Protein AF-H3GY30-F1 (afdb_monomer_lite)

Foldseek 3Di:
DDDDDDDDDDDDDDDDDDDDDPDDDDDDDDDDDDDDDDDDDDDDDDDDDDDDDPPPPVVVPPVPPDCDVVNVVVVVVVVVVVVVVVVVVVVVVVVVVVVVVVVVVVVVVVVVVVVVVVVVD

pLDDT: mean 70.09, std 21.16, range [42.06, 98.69]

Structure (mmCIF, N/CA/C/O backbone):
data_AF-H3GY30-F1
#
_entry.id   AF-H3GY30-F1
#
loop_
_atom_site.group_PDB
_atom_site.id
_atom_site.type_symbol
_atom_site.label_atom_id
_atom_site.label_alt_id
_atom_site.label_comp_id
_atom_site.label_asym_id
_atom_site.label_entity_id
_atom_site.label_seq_id
_atom_site.pdbx_PDB_ins_code
_atom_site.Cartn_x
_atom_site.Cartn_y
_atom_site.Cartn_z
_atom_site.occupancy
_atom_site.B_iso_or_equiv
_atom_site.auth_seq_id
_atom_site.auth_comp_id
_atom_site.auth_asym_id
_atom_site.auth_atom_id
_atom_site.pdbx_PDB_model_num
ATOM 1 N N . MET A 1 1 ? 63.909 -21.811 -3.794 1.00 44.28 1 MET A N 1
ATOM 2 C CA . MET A 1 1 ? 62.703 -21.065 -3.375 1.00 44.28 1 MET A CA 1
ATOM 3 C C . MET A 1 1 ? 61.729 -21.156 -4.531 1.00 44.28 1 MET A C 1
ATOM 5 O O . MET A 1 1 ? 61.726 -20.283 -5.390 1.00 44.28 1 MET A O 1
ATOM 9 N N . ASP A 1 2 ? 61.006 -22.268 -4.617 1.00 55.06 2 ASP A N 1
ATOM 10 C CA . ASP A 1 2 ? 60.126 -22.549 -5.750 1.00 55.06 2 ASP A CA 1
ATOM 11 C C . ASP A 1 2 ? 58.755 -21.914 -5.506 1.00 55.06 2 ASP A C 1
ATOM 13 O O . ASP A 1 2 ? 58.116 -22.147 -4.480 1.00 55.06 2 ASP A O 1
ATOM 17 N N . PHE A 1 3 ? 58.326 -21.061 -6.438 1.00 53.72 3 PHE A N 1
ATOM 18 C CA . PHE A 1 3 ? 57.012 -20.426 -6.418 1.00 53.72 3 PHE A CA 1
ATOM 19 C C . PHE A 1 3 ? 55.953 -21.444 -6.844 1.00 53.72 3 PHE A C 1
ATOM 21 O O . PHE A 1 3 ? 55.840 -21.801 -8.016 1.00 53.72 3 PHE A O 1
ATOM 28 N N . GLN A 1 4 ? 55.165 -21.909 -5.879 1.00 55.72 4 GLN A N 1
ATOM 29 C CA . GLN A 1 4 ? 54.034 -22.790 -6.125 1.00 55.72 4 GLN A CA 1
ATOM 30 C C . GLN A 1 4 ? 52.827 -21.967 -6.598 1.00 55.72 4 GLN A C 1
ATOM 32 O O . GLN A 1 4 ? 52.287 -21.147 -5.857 1.00 55.72 4 GLN A O 1
ATOM 37 N N . ALA A 1 5 ? 52.423 -22.164 -7.854 1.00 69.19 5 ALA A N 1
ATOM 38 C CA . ALA A 1 5 ? 51.243 -21.525 -8.433 1.00 69.19 5 ALA A CA 1
ATOM 39 C C . ALA A 1 5 ? 49.942 -22.086 -7.813 1.00 69.19 5 ALA A C 1
ATOM 41 O O . ALA A 1 5 ? 49.858 -23.295 -7.573 1.00 69.19 5 ALA A O 1
ATOM 42 N N . PRO A 1 6 ? 48.910 -21.254 -7.566 1.00 64.00 6 PRO A N 1
ATOM 43 C CA . PRO A 1 6 ? 47.644 -21.723 -7.011 1.00 64.00 6 PRO A CA 1
ATOM 44 C C . PRO A 1 6 ? 46.818 -22.494 -8.054 1.00 64.00 6 PRO A C 1
ATOM 46 O O . PRO A 1 6 ? 46.693 -22.083 -9.208 1.00 64.00 6 PRO A O 1
ATOM 49 N N . ALA A 1 7 ? 46.235 -23.618 -7.630 1.00 72.75 7 ALA A N 1
ATOM 50 C CA . ALA A 1 7 ? 45.382 -24.469 -8.458 1.00 72.75 7 ALA A CA 1
ATOM 51 C C . ALA A 1 7 ? 44.050 -23.778 -8.839 1.00 72.75 7 ALA A C 1
ATOM 53 O O . ALA A 1 7 ? 43.518 -22.993 -8.048 1.00 72.75 7 ALA A O 1
ATOM 54 N N . PRO A 1 8 ? 43.466 -24.080 -10.016 1.00 65.56 8 PRO A N 1
ATOM 55 C CA . PRO A 1 8 ? 42.203 -23.484 -10.439 1.00 65.56 8 PRO A CA 1
ATOM 56 C C . PRO A 1 8 ? 41.010 -24.042 -9.646 1.00 65.56 8 PRO A C 1
ATOM 58 O O . PRO A 1 8 ? 40.810 -25.252 -9.543 1.00 65.56 8 PRO A O 1
ATOM 61 N N . VAL A 1 9 ? 40.178 -23.139 -9.121 1.00 69.75 9 VAL A N 1
ATOM 62 C CA . VAL A 1 9 ? 38.929 -23.465 -8.419 1.00 69.75 9 VAL A CA 1
ATOM 63 C C . VAL A 1 9 ? 37.855 -23.847 -9.442 1.00 69.75 9 VAL A C 1
ATOM 65 O O . VAL A 1 9 ? 37.429 -23.031 -10.259 1.00 69.75 9 VAL A O 1
ATOM 68 N N . GLN A 1 10 ? 37.404 -25.100 -9.400 1.00 66.12 10 GLN A N 1
ATOM 69 C CA . GLN A 1 10 ? 36.385 -25.640 -10.299 1.00 66.12 10 GLN A CA 1
ATOM 70 C C . GLN A 1 10 ? 34.982 -25.204 -9.840 1.00 66.12 10 GLN A C 1
ATOM 72 O O . GLN A 1 10 ? 34.463 -25.684 -8.833 1.00 66.12 10 GLN A O 1
ATOM 77 N N . THR A 1 11 ? 34.344 -24.286 -10.570 1.00 63.78 11 THR A N 1
ATOM 78 C CA . THR A 1 11 ? 32.980 -23.831 -10.258 1.00 63.78 11 THR A CA 1
ATOM 79 C C . THR A 1 11 ? 31.937 -24.754 -10.897 1.00 63.78 11 THR A C 1
ATOM 81 O O . THR A 1 11 ? 31.836 -24.903 -12.115 1.00 63.78 11 THR A O 1
ATOM 84 N N . ARG A 1 12 ? 31.139 -25.413 -10.052 1.00 61.19 12 ARG A N 1
ATOM 85 C CA . ARG A 1 12 ? 30.104 -26.381 -10.445 1.00 61.19 12 ARG A CA 1
ATOM 86 C C . ARG A 1 12 ? 28.807 -25.646 -10.806 1.00 61.19 12 ARG A C 1
ATOM 88 O O . ARG A 1 12 ? 27.905 -25.499 -9.983 1.00 61.19 12 ARG A O 1
ATOM 95 N N . SER A 1 13 ? 28.715 -25.146 -12.034 1.00 61.25 13 SER A N 1
ATOM 96 C CA . SER A 1 13 ? 27.545 -24.403 -12.521 1.00 61.25 13 SER A CA 1
ATOM 97 C C . SER A 1 13 ? 26.289 -25.290 -12.569 1.00 61.25 13 SER A C 1
ATOM 99 O O . SER A 1 13 ? 26.211 -26.282 -13.291 1.00 61.25 13 SER A O 1
ATOM 101 N N . HIS A 1 14 ? 25.283 -24.944 -11.760 1.00 64.81 14 HIS A N 1
ATOM 102 C CA . HIS A 1 14 ? 23.992 -25.632 -11.729 1.00 64.81 14 H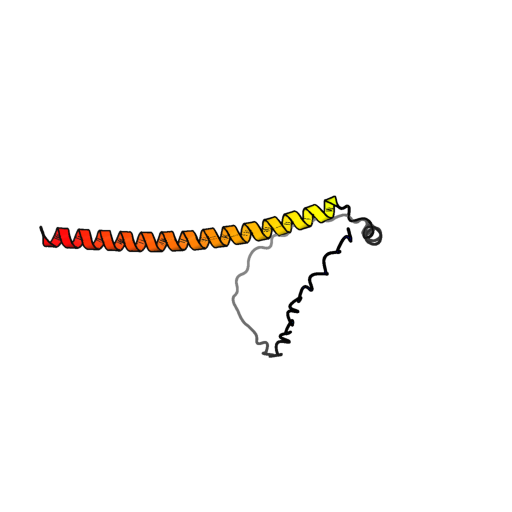IS A CA 1
ATOM 103 C C . HIS A 1 14 ? 23.130 -25.182 -12.916 1.00 64.81 14 HIS A C 1
ATOM 105 O O . HIS A 1 14 ? 22.617 -24.064 -12.959 1.00 64.81 14 HIS A O 1
ATOM 111 N N . LYS A 1 15 ? 22.974 -26.066 -13.904 1.00 65.25 15 LYS A N 1
ATOM 112 C CA . LYS A 1 15 ? 22.162 -25.839 -15.104 1.00 65.25 15 LYS A CA 1
ATOM 113 C C . LYS A 1 15 ? 20.676 -25.992 -14.745 1.00 65.25 15 LYS A C 1
ATOM 115 O O . LYS A 1 15 ? 20.203 -27.103 -14.519 1.00 65.25 15 LYS A O 1
ATOM 120 N N . ARG A 1 16 ? 19.921 -24.889 -14.682 1.00 65.31 16 ARG A N 1
ATOM 121 C CA . ARG A 1 16 ? 18.452 -24.933 -14.537 1.00 65.31 16 ARG A CA 1
ATOM 122 C C . ARG A 1 16 ? 17.838 -25.486 -15.828 1.00 65.31 16 ARG A C 1
ATOM 124 O O . ARG A 1 16 ? 17.889 -24.821 -16.860 1.00 65.31 16 ARG A O 1
ATOM 131 N N . ARG A 1 17 ? 17.250 -26.689 -15.780 1.00 67.06 17 ARG A N 1
ATOM 132 C CA . ARG A 1 17 ? 16.370 -27.199 -16.848 1.00 67.06 17 ARG A CA 1
ATOM 133 C C . ARG A 1 17 ? 15.151 -26.276 -16.936 1.00 67.06 17 ARG A C 1
ATOM 135 O O . ARG A 1 17 ? 14.404 -26.162 -15.970 1.00 67.06 17 ARG A O 1
ATOM 142 N N . ARG A 1 18 ? 14.958 -25.614 -18.079 1.00 69.75 18 ARG A N 1
ATOM 143 C CA . ARG A 1 18 ? 13.647 -25.079 -18.463 1.00 69.75 18 ARG A CA 1
ATOM 144 C C . ARG A 1 18 ? 12.770 -26.274 -18.828 1.00 69.75 18 ARG A C 1
ATOM 146 O O . ARG A 1 18 ? 13.122 -27.033 -19.723 1.00 69.75 18 ARG A O 1
ATOM 153 N N . SER A 1 19 ? 11.683 -26.468 -18.099 1.00 59.84 19 SER A N 1
ATOM 154 C CA . SER A 1 19 ? 10.561 -27.297 -18.529 1.00 59.84 19 SER A CA 1
ATOM 155 C C . SER A 1 19 ? 9.555 -26.386 -19.227 1.00 59.84 19 SER A C 1
ATOM 157 O O . SER A 1 19 ? 9.027 -25.476 -18.588 1.00 59.84 19 SER A O 1
ATOM 159 N N . ASP A 1 20 ? 9.327 -26.614 -20.518 1.00 54.28 20 ASP A N 1
ATOM 160 C CA . ASP A 1 20 ? 8.263 -25.976 -21.294 1.00 54.28 20 ASP A CA 1
ATOM 161 C C . ASP A 1 20 ? 6.900 -26.564 -20.899 1.00 54.28 20 ASP A C 1
ATOM 163 O O . ASP A 1 20 ? 6.713 -27.778 -21.018 1.00 54.28 20 ASP A O 1
ATOM 167 N N . PRO A 1 21 ? 5.910 -25.756 -20.488 1.00 56.62 21 PRO A N 1
ATOM 168 C CA . PRO A 1 21 ? 4.522 -26.174 -20.529 1.00 56.62 21 PRO A CA 1
ATOM 169 C C . PRO A 1 21 ? 3.951 -25.813 -21.905 1.00 56.62 21 PRO A C 1
ATOM 171 O O . PRO A 1 21 ? 3.445 -24.714 -22.126 1.00 56.62 21 PRO A O 1
ATOM 174 N N . ARG A 1 22 ? 4.020 -26.755 -22.851 1.00 47.59 22 ARG A N 1
ATOM 175 C CA . ARG A 1 22 ? 3.175 -26.719 -24.051 1.00 47.59 22 ARG A CA 1
ATOM 176 C C . ARG A 1 22 ? 1.746 -27.026 -23.592 1.00 47.59 22 ARG A C 1
ATOM 178 O O . ARG A 1 22 ? 1.368 -28.187 -23.468 1.00 47.59 22 ARG A O 1
ATOM 185 N N . SER A 1 23 ? 1.018 -25.976 -23.217 1.00 45.12 23 SER A N 1
ATOM 186 C CA . SER A 1 23 ? -0.351 -26.070 -22.709 1.00 45.12 23 SER A CA 1
ATOM 187 C C . SER A 1 23 ? -1.310 -26.513 -23.812 1.00 45.12 23 SER A C 1
ATOM 189 O O . SER A 1 23 ? -1.184 -26.108 -24.969 1.00 45.12 23 SER A O 1
ATOM 191 N N . ALA A 1 24 ? -2.226 -27.389 -23.420 1.00 47.38 24 ALA A N 1
ATOM 192 C CA . ALA A 1 24 ? -3.165 -28.114 -24.253 1.00 47.38 24 ALA A CA 1
ATOM 193 C C . ALA A 1 24 ? -4.215 -27.213 -24.925 1.00 47.38 24 ALA A C 1
ATOM 195 O O . ALA A 1 24 ? -4.641 -26.197 -24.380 1.00 47.38 24 ALA A O 1
ATOM 196 N N . SER A 1 25 ? -4.648 -27.648 -26.107 1.00 48.78 25 SER A N 1
ATOM 197 C CA . SER A 1 25 ? -5.794 -27.145 -26.858 1.00 48.78 25 SER A CA 1
ATOM 198 C C . SER A 1 25 ? -7.117 -27.546 -26.198 1.00 48.78 25 SER A C 1
ATOM 200 O O . SER A 1 25 ? -7.364 -28.742 -26.036 1.00 48.78 25 SER A O 1
ATOM 202 N N . CYS A 1 26 ? -7.999 -26.580 -25.940 1.00 42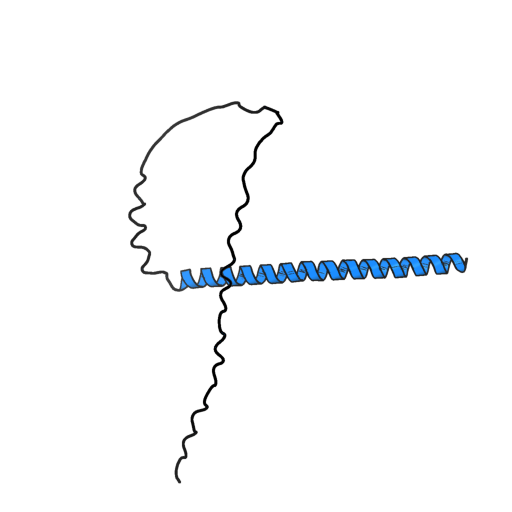.56 26 CYS A N 1
ATOM 203 C CA . CYS A 1 26 ? -9.423 -26.820 -25.702 1.00 42.56 26 CYS A CA 1
ATOM 204 C C . CYS A 1 26 ? -10.229 -25.760 -26.463 1.00 42.56 26 CYS A C 1
ATOM 206 O O . CYS A 1 26 ? -10.114 -24.570 -26.184 1.00 42.56 26 CYS A O 1
ATOM 208 N N . ALA A 1 27 ? -11.010 -26.213 -27.440 1.00 48.31 27 ALA A N 1
ATOM 209 C CA . ALA A 1 27 ? -11.966 -25.428 -28.210 1.00 48.31 27 ALA A CA 1
ATOM 210 C C . ALA A 1 27 ? -13.337 -25.416 -27.513 1.00 48.31 27 ALA A C 1
ATOM 212 O O . ALA A 1 27 ? -13.785 -26.482 -27.092 1.00 48.31 27 ALA A O 1
ATOM 213 N N . VAL A 1 28 ? -14.011 -24.259 -27.447 1.00 49.00 28 VAL A N 1
ATOM 214 C CA . VAL A 1 28 ? -15.459 -24.117 -27.158 1.00 49.00 28 VAL A CA 1
ATOM 215 C C . VAL A 1 28 ? -15.929 -22.778 -27.776 1.00 49.00 28 VAL A C 1
ATOM 217 O O . VAL A 1 28 ? -15.454 -21.736 -27.343 1.00 49.00 28 VAL A O 1
ATOM 220 N N . LYS A 1 29 ? -16.482 -22.800 -28.999 1.00 43.94 29 LYS A N 1
ATOM 221 C CA . LYS A 1 29 ? -17.894 -22.585 -29.413 1.00 43.94 29 LYS A CA 1
ATOM 222 C C . LYS A 1 29 ? -18.462 -21.165 -29.217 1.00 43.94 29 LYS A C 1
ATOM 224 O O . LYS A 1 29 ? -18.656 -20.728 -28.089 1.00 43.94 29 LYS A O 1
ATOM 229 N N . ASP A 1 30 ? -18.774 -20.540 -30.353 1.00 46.66 30 ASP A N 1
ATOM 230 C CA . ASP A 1 30 ? -19.654 -19.384 -30.565 1.00 46.66 30 ASP A CA 1
ATOM 231 C C . ASP A 1 30 ? -21.136 -19.710 -30.276 1.00 46.66 30 ASP A C 1
ATOM 233 O O . ASP A 1 30 ? -21.554 -20.835 -30.543 1.00 46.66 30 ASP A O 1
ATOM 237 N N . ASP A 1 31 ? -21.900 -18.732 -29.765 1.00 43.75 31 ASP A N 1
ATOM 238 C CA . ASP A 1 31 ? -23.372 -18.554 -29.887 1.00 43.75 31 ASP A CA 1
ATOM 239 C C . ASP A 1 31 ? -23.721 -17.194 -29.207 1.00 43.75 31 ASP A C 1
ATOM 241 O O . ASP A 1 31 ? -23.387 -17.007 -28.036 1.00 43.75 31 ASP A O 1
ATOM 245 N N . ASP A 1 32 ? -24.033 -16.094 -29.903 1.0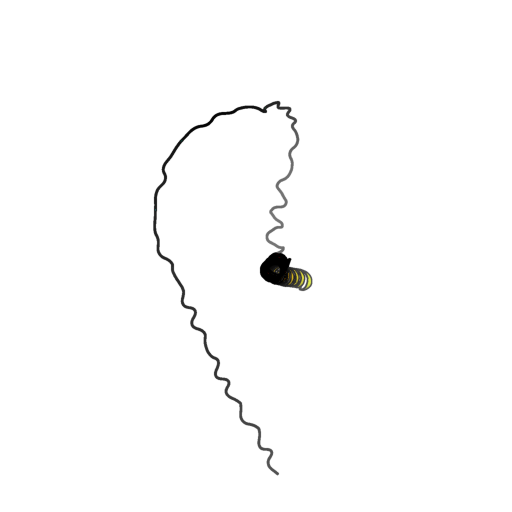0 43.50 32 ASP A N 1
ATOM 246 C CA . ASP A 1 32 ? -25.260 -15.675 -30.628 1.00 43.50 32 ASP A CA 1
ATOM 247 C C . ASP A 1 32 ? -26.233 -14.823 -29.760 1.00 43.50 32 ASP A C 1
ATOM 249 O O . ASP A 1 32 ? -26.525 -15.170 -28.621 1.00 43.50 32 ASP A O 1
ATOM 253 N N . CYS A 1 33 ? -26.640 -13.669 -30.325 1.00 45.12 33 CYS A N 1
ATOM 254 C CA . CYS A 1 33 ? -27.782 -12.756 -30.072 1.00 45.12 33 CYS A CA 1
ATOM 255 C C . CYS A 1 33 ? -28.376 -12.583 -28.638 1.00 45.12 33 CYS A C 1
ATOM 257 O O . CYS A 1 33 ? -28.662 -13.527 -27.923 1.00 45.12 33 CYS A O 1
ATOM 259 N N . SER A 1 34 ? -28.769 -11.394 -28.149 1.00 48.34 34 SER A N 1
ATOM 260 C CA . SER A 1 34 ? -29.642 -10.417 -28.811 1.00 48.34 34 SER A CA 1
ATOM 261 C C . SER A 1 34 ? -30.013 -9.228 -27.879 1.00 48.34 34 SER A C 1
ATOM 263 O O . SER A 1 34 ? -30.182 -9.416 -26.678 1.00 48.34 34 SER A O 1
ATOM 265 N N . THR A 1 35 ? -30.268 -8.059 -28.490 1.00 51.06 35 THR A N 1
ATOM 266 C CA . THR A 1 35 ? -31.312 -7.047 -28.156 1.00 51.06 35 THR A CA 1
ATOM 267 C C . THR A 1 35 ? -31.157 -6.068 -26.968 1.00 51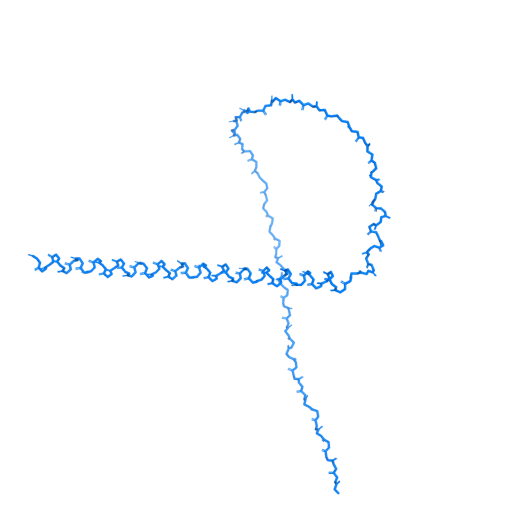.06 35 THR A C 1
ATOM 269 O O . THR A 1 35 ? -31.346 -6.442 -25.817 1.00 51.06 35 THR A O 1
ATOM 272 N N . ALA A 1 36 ? -30.966 -4.775 -27.290 1.00 54.41 36 ALA A N 1
ATOM 273 C CA . ALA A 1 36 ? -31.647 -3.579 -26.732 1.00 54.41 36 ALA A CA 1
ATOM 274 C C . ALA A 1 36 ? -30.905 -2.312 -27.240 1.00 54.41 36 ALA A C 1
ATOM 276 O O . ALA A 1 36 ? -29.833 -1.978 -26.749 1.00 54.41 36 ALA A O 1
ATOM 277 N N . GLU A 1 37 ? -31.274 -1.721 -28.378 1.00 52.50 37 GLU A N 1
ATOM 278 C CA . GLU A 1 37 ? -32.302 -0.667 -28.484 1.00 52.50 37 GLU A CA 1
ATOM 279 C C . GLU A 1 37 ? -31.968 0.573 -27.619 1.00 52.50 37 GLU A C 1
ATOM 281 O O . GLU A 1 37 ? -32.355 0.633 -26.457 1.00 52.50 37 GLU A O 1
ATOM 286 N N . SER A 1 38 ? -31.268 1.574 -28.175 1.00 56.31 38 SER A N 1
ATOM 287 C CA . SER A 1 38 ? -31.635 2.998 -28.025 1.00 56.31 38 SER A CA 1
ATOM 288 C C . SER A 1 38 ? -30.689 3.901 -28.824 1.00 56.31 38 SER A C 1
ATOM 290 O O . SER A 1 38 ? -29.498 4.032 -28.538 1.00 56.31 38 SER A O 1
ATOM 292 N N . CYS A 1 39 ? -31.262 4.517 -29.850 1.00 48.38 39 CYS A N 1
ATOM 293 C CA . CYS A 1 39 ? -30.666 5.512 -30.723 1.00 48.38 39 CYS A CA 1
ATOM 294 C C . CYS A 1 39 ? -30.525 6.869 -30.012 1.00 48.38 39 CYS A C 1
ATOM 296 O O . CYS A 1 39 ? -31.415 7.248 -29.253 1.00 48.38 39 CYS A O 1
ATOM 298 N N . CYS A 1 40 ? -29.451 7.610 -30.327 1.00 49.25 40 CYS A N 1
ATOM 299 C CA . CYS A 1 40 ? -29.457 9.020 -30.773 1.00 49.25 40 CYS A CA 1
ATOM 300 C C . CYS A 1 40 ? -28.120 9.719 -30.461 1.00 49.25 40 CYS A C 1
ATOM 302 O O . CYS A 1 40 ? -27.918 10.130 -29.327 1.00 49.25 40 CYS A O 1
ATOM 304 N N . THR A 1 41 ? -27.281 9.938 -31.482 1.00 51.22 41 THR A N 1
ATOM 305 C CA . THR A 1 41 ? -26.713 11.257 -31.847 1.00 51.22 41 THR A CA 1
ATOM 306 C C . THR A 1 41 ? -26.046 11.161 -33.230 1.00 51.22 41 THR A C 1
ATOM 308 O O . THR A 1 41 ? -24.952 10.627 -33.372 1.00 51.22 41 THR A O 1
ATOM 311 N N . THR A 1 42 ? -26.681 11.694 -34.279 1.00 48.44 42 THR A N 1
ATOM 312 C CA . THR A 1 42 ? -25.982 12.002 -35.540 1.00 48.44 42 THR A CA 1
ATOM 313 C C . THR A 1 42 ? -26.441 13.367 -36.043 1.00 48.44 42 THR A C 1
ATOM 315 O O . THR A 1 42 ? -27.506 13.486 -36.644 1.00 48.44 42 THR A O 1
ATOM 318 N N . SER A 1 43 ? -25.624 14.388 -35.814 1.00 57.59 43 SER A N 1
ATOM 319 C CA . SER A 1 43 ? -25.581 15.567 -36.677 1.00 57.59 43 SER A CA 1
ATOM 320 C C . SER A 1 43 ? -24.175 15.601 -37.246 1.00 57.59 43 SER A C 1
ATOM 322 O O . SER A 1 43 ? -23.205 15.726 -36.502 1.00 57.59 43 SER A O 1
ATOM 324 N N . GLY A 1 44 ? -24.083 15.348 -38.547 1.00 63.78 44 GLY A N 1
ATOM 325 C CA . GLY A 1 44 ? -22.842 15.401 -39.296 1.00 63.78 44 GLY A CA 1
ATOM 326 C C . GLY A 1 44 ? -22.592 16.803 -39.820 1.00 63.78 44 GLY A C 1
ATOM 327 O O . GLY A 1 44 ? -23.524 17.457 -40.278 1.00 63.78 44 GLY A O 1
ATOM 328 N N . GLU A 1 45 ? -21.324 17.195 -39.816 1.00 53.28 45 GLU A N 1
ATOM 329 C CA . GLU A 1 45 ? -20.770 18.168 -40.750 1.00 53.28 45 GLU A CA 1
ATOM 330 C C . GLU A 1 45 ? -19.395 17.647 -41.197 1.00 53.28 45 GLU A C 1
ATOM 332 O O . GLU A 1 45 ? -18.568 17.242 -40.379 1.00 53.28 45 GLU A O 1
ATOM 337 N N . SER A 1 46 ? -19.210 17.586 -42.516 1.00 53.16 46 SER A N 1
ATOM 338 C CA . SER A 1 46 ? -17.999 17.158 -43.224 1.00 53.16 46 SER A CA 1
ATOM 339 C C . SER A 1 46 ? -17.195 18.368 -43.700 1.00 53.16 46 SER A C 1
ATOM 341 O O . SER A 1 46 ? -17.785 19.349 -44.141 1.00 53.16 46 SER A O 1
ATOM 343 N N . SER A 1 47 ? -15.871 18.222 -43.780 1.00 59.69 47 SER A N 1
ATOM 344 C CA . SER A 1 47 ? -15.008 18.815 -44.824 1.00 59.69 47 SER A CA 1
ATOM 345 C C . SER A 1 47 ? -13.678 18.037 -44.806 1.00 59.69 47 SER A C 1
ATOM 347 O O . SER A 1 47 ? -13.043 17.988 -43.756 1.00 59.69 47 SER A O 1
ATOM 349 N N . SER A 1 48 ? -13.322 17.218 -45.812 1.00 60.97 48 SER A N 1
ATOM 350 C CA . SER A 1 48 ? -12.623 17.591 -47.073 1.00 60.97 48 SER A CA 1
ATOM 351 C C . SER A 1 48 ? -11.555 18.657 -46.813 1.00 60.97 48 SER A C 1
ATOM 353 O O . SER A 1 48 ? -11.888 19.697 -46.261 1.00 60.97 48 SER A O 1
ATOM 355 N N . ASP A 1 49 ? -10.269 18.508 -47.113 1.00 58.12 49 ASP A N 1
ATOM 356 C CA . ASP A 1 49 ? -9.555 18.048 -48.317 1.00 58.12 49 ASP A CA 1
ATOM 357 C C . ASP A 1 49 ? -8.066 18.273 -47.922 1.00 58.12 49 ASP A C 1
ATOM 359 O O . ASP A 1 49 ? -7.778 19.242 -47.218 1.00 58.12 49 ASP A O 1
ATOM 363 N N . GLU A 1 50 ? -7.108 17.368 -48.102 1.00 50.94 50 GLU A N 1
ATOM 364 C CA . GLU A 1 50 ? -6.209 17.363 -49.261 1.00 50.94 50 GLU A CA 1
ATOM 365 C C . GLU A 1 50 ? -5.151 16.268 -49.036 1.00 50.94 50 GLU A C 1
ATOM 367 O O . GLU A 1 50 ? -4.666 16.046 -47.920 1.00 50.94 50 GLU A O 1
ATOM 372 N N . SER A 1 51 ? -4.807 15.586 -50.120 1.00 56.91 51 SER A N 1
ATOM 373 C CA . SER A 1 51 ? -3.744 14.584 -50.199 1.00 56.91 51 SER A CA 1
ATOM 374 C C . SER A 1 51 ? -2.363 15.232 -50.041 1.00 56.91 51 SER A C 1
ATOM 376 O O . SER A 1 51 ? -2.172 16.347 -50.505 1.00 56.91 51 SER A O 1
ATOM 378 N N . ASP A 1 52 ? -1.382 14.535 -49.457 1.00 49.66 52 ASP A N 1
ATOM 379 C CA . ASP A 1 52 ? -0.189 14.128 -50.218 1.00 49.66 52 ASP A CA 1
ATOM 380 C C . ASP A 1 52 ? 0.850 13.360 -49.388 1.00 49.66 52 ASP A C 1
ATOM 382 O O . ASP A 1 52 ? 1.164 13.682 -48.244 1.00 49.66 52 ASP A O 1
ATOM 386 N N . SER A 1 53 ? 1.433 12.377 -50.074 1.00 48.91 53 SER A N 1
ATOM 387 C CA . SER A 1 53 ? 2.697 11.693 -49.795 1.00 48.91 53 SER A CA 1
ATOM 388 C C . SER A 1 53 ? 2.753 10.722 -48.607 1.00 48.91 53 SER A C 1
ATOM 390 O O . SER A 1 53 ? 3.332 10.981 -47.552 1.00 48.91 53 SER A O 1
ATOM 392 N N . PHE A 1 54 ? 2.256 9.505 -48.850 1.00 56.75 54 PHE A N 1
ATOM 393 C CA . PHE A 1 54 ? 2.909 8.305 -48.325 1.00 56.75 54 PHE A CA 1
ATOM 394 C C . PHE A 1 54 ? 4.206 8.108 -49.146 1.00 56.75 54 PHE A C 1
ATOM 396 O O . PHE A 1 54 ? 4.232 7.423 -50.155 1.00 56.75 54 PHE A O 1
ATOM 403 N N . ASP A 1 55 ? 5.284 8.794 -48.779 1.00 50.81 55 ASP A N 1
ATOM 404 C CA . ASP A 1 55 ? 6.620 8.500 -49.322 1.00 50.81 55 ASP A CA 1
ATOM 405 C C . ASP A 1 55 ? 7.698 8.914 -48.312 1.00 50.81 55 ASP A C 1
ATOM 407 O O . ASP A 1 55 ? 8.579 9.732 -48.548 1.00 50.81 55 ASP A O 1
ATOM 411 N N . GLU A 1 56 ? 7.562 8.385 -47.097 1.00 44.91 56 GLU A N 1
ATOM 412 C CA . GLU A 1 56 ? 8.670 8.304 -46.139 1.00 44.91 56 GLU A CA 1
ATOM 413 C C . GLU A 1 56 ? 8.665 6.929 -45.443 1.00 44.91 56 GLU A C 1
ATOM 415 O O . GLU A 1 56 ? 9.048 6.771 -44.286 1.00 44.91 56 GLU A O 1
ATOM 420 N N . LEU A 1 57 ? 8.183 5.897 -46.152 1.00 49.75 57 LEU A N 1
ATOM 421 C CA . LEU A 1 57 ? 8.267 4.496 -45.717 1.00 49.75 57 LEU A CA 1
ATOM 422 C C . LEU A 1 57 ? 9.476 3.763 -46.330 1.00 49.75 57 LEU A C 1
ATOM 424 O O . LEU A 1 57 ? 9.690 2.591 -46.034 1.00 49.75 57 LEU A O 1
ATOM 428 N N . GLU A 1 58 ? 10.296 4.458 -47.126 1.00 46.16 58 GLU A N 1
ATOM 429 C CA . GLU A 1 58 ? 11.563 3.959 -47.684 1.00 46.16 58 GLU A CA 1
ATOM 430 C C . GLU A 1 58 ? 12.794 4.628 -47.036 1.00 46.16 58 GLU A C 1
ATOM 432 O O . GLU A 1 58 ? 13.857 4.757 -47.624 1.00 46.16 58 GLU A O 1
ATOM 437 N N . LEU A 1 59 ? 12.668 5.036 -45.770 1.00 42.06 59 LEU A N 1
ATOM 438 C CA . LEU A 1 59 ? 13.807 5.319 -44.877 1.00 42.06 59 LEU A CA 1
ATOM 439 C C . LEU A 1 59 ? 13.759 4.466 -43.598 1.00 42.06 59 LEU A C 1
ATOM 441 O O . LEU A 1 59 ? 14.581 4.615 -42.697 1.00 42.06 59 LEU A O 1
ATOM 445 N N . ALA A 1 60 ? 12.820 3.517 -43.533 1.00 43.53 60 ALA A N 1
ATOM 446 C CA . ALA A 1 60 ? 12.645 2.600 -42.409 1.00 43.53 60 ALA A CA 1
ATOM 447 C C . ALA A 1 60 ? 13.564 1.361 -42.463 1.00 43.53 60 ALA A C 1
ATOM 449 O O . ALA A 1 60 ? 13.577 0.581 -41.512 1.00 43.53 60 ALA A O 1
ATOM 450 N N . ALA A 1 61 ? 14.322 1.162 -43.548 1.00 46.38 61 ALA A N 1
ATOM 451 C CA . ALA A 1 61 ? 15.182 -0.013 -43.725 1.00 46.38 61 ALA A CA 1
ATOM 452 C C . ALA A 1 61 ? 16.669 0.231 -43.395 1.00 46.38 61 ALA A C 1
ATOM 454 O O . ALA A 1 61 ? 17.398 -0.734 -43.186 1.00 46.38 61 ALA A O 1
ATOM 455 N N . GLU A 1 62 ? 17.119 1.488 -43.287 1.00 43.19 62 GLU A N 1
ATOM 456 C CA . GLU A 1 62 ? 18.534 1.817 -43.023 1.00 43.19 62 GLU A CA 1
ATOM 457 C C . GLU A 1 62 ? 18.791 2.472 -41.649 1.00 43.19 62 GLU A C 1
ATOM 459 O O . GLU A 1 62 ? 19.926 2.821 -41.334 1.00 43.19 62 GLU A O 1
ATOM 464 N N . GLU A 1 63 ? 17.788 2.583 -40.764 1.00 43.03 63 GLU A N 1
ATOM 465 C CA . GLU A 1 63 ? 17.999 3.002 -39.359 1.00 43.03 63 GLU A CA 1
ATOM 466 C C . GLU A 1 63 ? 18.096 1.805 -38.382 1.00 43.03 63 GLU A C 1
ATOM 468 O O . GLU A 1 63 ? 17.873 1.952 -37.179 1.00 43.03 63 GLU A O 1
ATOM 473 N N . GLU A 1 64 ? 18.443 0.602 -38.862 1.00 47.34 64 GLU A N 1
ATOM 474 C CA . GLU A 1 64 ? 18.720 -0.565 -38.000 1.00 47.34 64 GLU A CA 1
ATOM 475 C C . GLU A 1 64 ? 20.219 -0.822 -37.752 1.00 47.34 64 GLU A C 1
ATOM 477 O O . GLU A 1 64 ? 20.578 -1.846 -37.181 1.00 47.34 64 GLU A O 1
ATOM 482 N N . GLU A 1 65 ? 21.123 0.103 -38.100 1.00 46.78 65 GLU A N 1
ATOM 483 C CA . GLU A 1 65 ? 22.568 -0.110 -37.889 1.00 46.78 65 GLU A CA 1
ATOM 484 C C . GLU A 1 65 ? 23.273 0.977 -37.065 1.00 46.78 65 GLU A C 1
ATOM 486 O O . GLU A 1 65 ? 24.471 1.182 -37.182 1.00 46.78 65 GLU A O 1
ATOM 491 N N . ALA A 1 66 ? 22.584 1.676 -36.159 1.00 51.06 66 ALA A N 1
ATOM 492 C CA . ALA A 1 66 ? 23.277 2.424 -35.098 1.00 51.06 66 ALA A CA 1
ATOM 493 C C . ALA A 1 66 ? 22.334 2.814 -33.957 1.00 51.06 66 ALA A C 1
ATOM 495 O O . ALA A 1 66 ? 22.110 3.994 -33.667 1.00 51.06 66 ALA A O 1
ATOM 496 N N . ALA A 1 67 ? 21.799 1.831 -33.229 1.00 53.19 67 ALA A N 1
ATOM 497 C CA . ALA A 1 67 ? 21.201 2.115 -31.929 1.00 53.19 67 ALA A CA 1
ATOM 498 C C . ALA A 1 67 ? 22.301 2.618 -30.978 1.00 53.19 67 ALA A C 1
ATOM 500 O O . ALA A 1 67 ? 22.976 1.833 -30.307 1.00 53.19 67 ALA A O 1
ATOM 501 N N . THR A 1 68 ? 22.494 3.940 -30.937 1.00 59.56 68 THR A N 1
ATOM 502 C CA . THR A 1 68 ? 23.487 4.591 -30.082 1.00 59.56 68 THR A CA 1
ATOM 503 C C . THR A 1 68 ? 23.369 4.053 -28.649 1.00 59.56 68 THR A C 1
ATOM 505 O O . THR A 1 68 ? 22.255 3.820 -28.154 1.00 59.56 68 THR A O 1
ATOM 508 N N . PRO A 1 69 ? 24.488 3.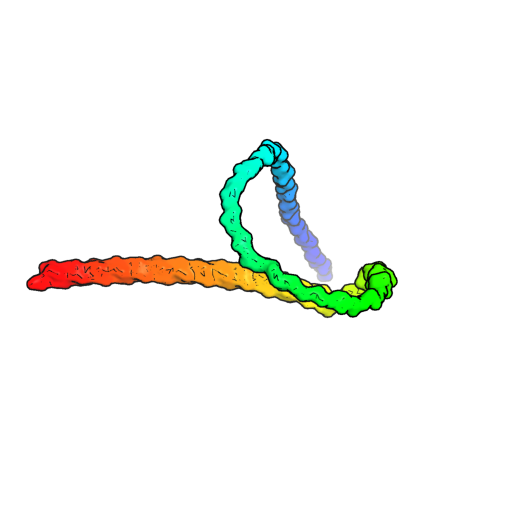848 -27.932 1.00 60.53 69 PRO A N 1
ATOM 509 C CA . PRO A 1 69 ? 24.467 3.294 -26.575 1.00 60.53 69 PRO A CA 1
ATOM 510 C C . PRO A 1 69 ? 23.557 4.099 -25.628 1.00 60.53 69 PRO A C 1
ATOM 512 O O . PRO A 1 69 ? 22.957 3.541 -24.709 1.00 60.53 69 PRO A O 1
ATOM 515 N N . ALA A 1 70 ? 23.368 5.393 -25.908 1.00 59.72 70 ALA A N 1
ATOM 516 C CA . ALA A 1 70 ? 22.427 6.266 -25.218 1.00 59.72 70 ALA A CA 1
ATOM 517 C C . ALA A 1 70 ? 20.947 5.877 -25.426 1.00 59.72 70 ALA A C 1
ATOM 519 O O . ALA A 1 70 ? 20.198 5.834 -24.449 1.00 59.72 70 ALA A O 1
ATOM 520 N N . LYS A 1 71 ? 20.511 5.550 -26.656 1.00 60.84 71 LYS A N 1
ATOM 521 C CA . LYS A 1 71 ? 19.132 5.097 -26.939 1.00 60.84 71 LYS A CA 1
ATOM 522 C C . LYS A 1 71 ? 18.845 3.741 -26.259 1.00 60.84 71 LYS A C 1
ATOM 524 O O . LYS A 1 71 ? 17.780 3.573 -25.665 1.00 60.84 71 LYS A O 1
ATOM 529 N N . ARG A 1 72 ? 19.804 2.799 -26.256 1.00 62.53 72 ARG A N 1
ATOM 530 C CA . ARG A 1 72 ? 19.670 1.497 -25.554 1.00 62.53 72 ARG A CA 1
ATOM 531 C C . ARG A 1 72 ? 19.597 1.644 -24.032 1.00 62.53 72 ARG A C 1
ATOM 533 O O . ARG A 1 72 ? 18.775 0.986 -23.398 1.00 62.53 72 ARG A O 1
ATOM 540 N N . ARG A 1 73 ? 20.407 2.532 -23.449 1.00 65.50 73 ARG A N 1
ATOM 541 C CA . ARG A 1 73 ? 20.398 2.809 -22.005 1.00 65.50 73 ARG A CA 1
ATOM 542 C C . ARG A 1 73 ? 19.054 3.370 -21.533 1.00 65.50 73 ARG A C 1
ATOM 544 O O . ARG A 1 73 ? 18.498 2.859 -20.569 1.00 65.50 73 ARG A O 1
ATOM 551 N N . ARG A 1 74 ? 18.469 4.316 -22.278 1.00 68.88 74 ARG A N 1
ATOM 552 C CA . ARG A 1 74 ? 17.149 4.891 -21.955 1.00 68.88 74 ARG A CA 1
ATOM 553 C C . ARG A 1 74 ? 16.032 3.841 -21.899 1.00 68.88 74 ARG A C 1
ATOM 555 O O . ARG A 1 74 ? 15.160 3.933 -21.042 1.00 68.88 74 ARG A O 1
ATOM 562 N N . ARG A 1 75 ? 16.060 2.821 -22.769 1.00 70.00 75 ARG A N 1
ATOM 563 C CA . ARG A 1 75 ? 15.088 1.709 -22.718 1.00 70.00 75 ARG A CA 1
ATOM 564 C C . ARG A 1 75 ? 15.264 0.851 -21.456 1.00 70.00 75 ARG A C 1
ATOM 566 O O . ARG A 1 75 ? 14.273 0.510 -20.818 1.00 70.00 75 ARG A O 1
ATOM 573 N N . ALA A 1 76 ? 16.505 0.567 -21.055 1.00 71.81 76 ALA A N 1
ATOM 574 C CA . ALA A 1 76 ? 16.791 -0.180 -19.827 1.00 71.81 76 ALA A CA 1
ATOM 575 C C . ALA A 1 76 ? 16.367 0.583 -18.557 1.00 71.81 76 ALA A C 1
ATOM 577 O O . ALA A 1 76 ? 15.822 -0.023 -17.631 1.00 71.81 76 ALA A O 1
ATOM 578 N N . ASP A 1 77 ? 16.554 1.906 -18.536 1.00 80.12 77 ASP A N 1
ATOM 579 C CA . ASP A 1 77 ? 16.135 2.766 -17.423 1.00 80.12 77 ASP A CA 1
ATOM 580 C C . ASP A 1 77 ? 14.602 2.775 -17.268 1.00 80.12 77 ASP A C 1
ATOM 582 O O . ASP A 1 77 ? 14.087 2.660 -16.154 1.00 80.12 77 ASP A O 1
ATOM 586 N N . LEU A 1 78 ? 13.856 2.811 -18.381 1.00 88.69 78 LEU A N 1
ATOM 587 C CA . LEU A 1 78 ? 12.390 2.713 -18.373 1.00 88.69 78 LEU A CA 1
ATOM 588 C C . LEU A 1 78 ? 11.891 1.361 -17.848 1.00 88.69 78 LEU A C 1
ATOM 590 O O . LEU A 1 78 ? 10.928 1.315 -17.081 1.00 88.69 78 LEU A O 1
ATOM 594 N N . ASP A 1 79 ? 12.540 0.256 -18.213 1.00 88.88 79 ASP A N 1
ATOM 595 C CA . ASP A 1 79 ? 12.184 -1.066 -17.686 1.00 88.88 79 ASP A CA 1
ATOM 596 C C . ASP A 1 79 ? 12.510 -1.199 -16.193 1.00 88.88 79 ASP A C 1
ATOM 598 O O . ASP A 1 79 ? 11.758 -1.827 -15.439 1.00 88.88 79 ASP A O 1
ATOM 602 N N . GLY A 1 80 ? 13.609 -0.586 -15.745 1.00 92.06 80 GLY A N 1
ATOM 603 C CA . GLY A 1 80 ? 13.945 -0.453 -14.329 1.00 92.06 80 GLY A CA 1
ATOM 604 C C . GLY A 1 80 ? 12.875 0.324 -13.563 1.00 92.06 80 GLY A C 1
ATOM 605 O O . GLY A 1 80 ? 12.401 -0.144 -12.522 1.00 92.06 80 GLY A O 1
ATOM 606 N N . LEU A 1 81 ? 12.433 1.454 -14.118 1.00 95.00 81 LEU A N 1
ATOM 607 C CA . LEU A 1 81 ? 11.381 2.286 -13.544 1.00 95.00 81 LEU A CA 1
ATOM 608 C C . LEU A 1 81 ? 10.049 1.534 -13.458 1.00 95.00 81 LEU A C 1
ATOM 610 O O . LEU A 1 81 ? 9.461 1.480 -12.382 1.00 95.00 81 LEU A O 1
ATOM 614 N N . LYS A 1 82 ? 9.612 0.862 -14.530 1.00 95.75 82 LYS A N 1
ATOM 615 C CA . LYS A 1 82 ? 8.385 0.040 -14.532 1.00 95.75 82 LYS A CA 1
ATOM 616 C C . LYS A 1 82 ? 8.404 -1.031 -13.442 1.00 95.75 82 LYS A C 1
ATOM 618 O O . LYS A 1 82 ? 7.411 -1.232 -12.748 1.00 95.75 82 LYS A O 1
ATOM 623 N N . LYS A 1 83 ? 9.537 -1.719 -13.262 1.00 96.50 83 LYS A N 1
ATOM 624 C CA . LYS A 1 83 ? 9.702 -2.703 -12.179 1.00 96.50 83 LYS A CA 1
ATOM 625 C C . LYS A 1 83 ? 9.644 -2.043 -10.804 1.00 96.50 83 LYS A C 1
ATOM 627 O O . LYS A 1 83 ? 9.092 -2.632 -9.882 1.00 96.50 83 LYS A O 1
ATOM 632 N N . SER A 1 84 ? 10.219 -0.850 -10.663 1.00 97.38 84 SER A N 1
ATOM 633 C CA . SER A 1 84 ? 10.177 -0.092 -9.412 1.00 97.38 84 SER A CA 1
ATOM 634 C C . SER A 1 84 ? 8.759 0.333 -9.051 1.00 97.38 84 SER A C 1
ATOM 636 O O . SER A 1 84 ? 8.338 0.091 -7.926 1.00 97.38 84 SER A O 1
ATOM 638 N N . VAL A 1 85 ? 8.008 0.878 -10.011 1.00 98.00 85 VAL A N 1
ATOM 639 C CA . VAL A 1 85 ? 6.605 1.273 -9.830 1.00 98.00 85 VAL A CA 1
ATOM 640 C C . VAL A 1 85 ? 5.770 0.082 -9.369 1.00 98.00 85 VAL A C 1
ATOM 642 O O . VAL A 1 85 ? 5.159 0.162 -8.313 1.00 98.00 85 VAL A O 1
ATOM 645 N N . ARG A 1 86 ? 5.857 -1.069 -10.051 1.00 98.06 86 ARG A N 1
ATOM 646 C CA . ARG A 1 86 ? 5.125 -2.284 -9.642 1.00 98.06 86 ARG A CA 1
ATOM 647 C C . ARG A 1 86 ? 5.447 -2.743 -8.219 1.00 98.06 86 ARG A C 1
ATOM 649 O O . ARG A 1 86 ? 4.573 -3.235 -7.514 1.00 98.06 86 ARG A O 1
ATOM 656 N N . ARG A 1 87 ? 6.708 -2.618 -7.790 1.00 98.50 87 ARG A N 1
ATOM 657 C CA . ARG A 1 87 ? 7.096 -2.947 -6.408 1.00 98.50 87 ARG A CA 1
ATOM 658 C C . ARG A 1 87 ? 6.469 -1.983 -5.409 1.00 98.50 87 ARG A C 1
ATOM 660 O O . ARG A 1 87 ? 5.971 -2.436 -4.386 1.00 98.50 87 ARG A O 1
ATOM 667 N N . ILE A 1 88 ? 6.491 -0.687 -5.709 1.00 98.44 88 ILE A N 1
ATOM 668 C CA . ILE A 1 88 ? 5.894 0.340 -4.852 1.00 98.44 88 ILE A CA 1
ATOM 669 C C . ILE A 1 88 ? 4.376 0.142 -4.776 1.00 98.44 88 ILE A C 1
ATOM 671 O O . ILE A 1 88 ? 3.824 0.161 -3.685 1.00 98.44 88 ILE A O 1
ATOM 675 N N . GLU A 1 89 ? 3.704 -0.133 -5.893 1.00 98.44 89 GLU A N 1
ATOM 676 C CA . GLU A 1 89 ? 2.268 -0.444 -5.920 1.00 98.44 89 GLU A CA 1
ATOM 677 C C . GLU A 1 89 ? 1.931 -1.634 -5.013 1.00 98.44 89 GLU A C 1
ATOM 679 O O . GLU A 1 89 ? 1.019 -1.546 -4.193 1.00 98.44 89 GLU A O 1
ATOM 684 N N . ALA A 1 90 ? 2.708 -2.719 -5.090 1.00 98.38 90 ALA A N 1
ATOM 685 C CA . ALA A 1 90 ? 2.524 -3.872 -4.212 1.00 98.38 90 ALA A CA 1
ATOM 686 C C . ALA A 1 90 ? 2.713 -3.511 -2.727 1.00 98.38 90 ALA A C 1
ATOM 688 O O . ALA A 1 90 ? 1.919 -3.933 -1.890 1.00 98.38 90 ALA A O 1
ATOM 689 N N . GLN A 1 91 ? 3.723 -2.696 -2.402 1.00 98.62 91 GLN A N 1
ATOM 690 C CA . GLN A 1 91 ? 3.953 -2.209 -1.036 1.00 98.62 91 GLN A CA 1
ATOM 691 C C . GLN A 1 91 ? 2.806 -1.328 -0.532 1.00 98.62 91 GLN A C 1
ATOM 693 O O . GLN A 1 91 ? 2.408 -1.446 0.621 1.00 98.62 91 GLN A O 1
ATOM 698 N N . VAL A 1 92 ? 2.253 -0.462 -1.383 1.00 98.69 92 VAL A N 1
ATOM 699 C CA . VAL A 1 92 ? 1.110 0.392 -1.031 1.00 98.69 92 VAL A CA 1
ATOM 700 C C . VAL A 1 92 ? -0.126 -0.454 -0.740 1.00 98.69 92 VAL A C 1
ATOM 702 O O . VAL A 1 92 ? -0.828 -0.191 0.237 1.00 98.69 92 VAL A O 1
ATOM 705 N N . VAL A 1 93 ? -0.388 -1.484 -1.547 1.00 98.62 93 VAL A N 1
ATOM 706 C CA . VAL A 1 93 ? -1.506 -2.409 -1.314 1.00 98.62 93 VAL A CA 1
ATOM 707 C C . VAL A 1 93 ? -1.330 -3.164 0.006 1.00 98.62 93 VAL A C 1
ATOM 709 O O . VAL A 1 93 ? -2.280 -3.236 0.786 1.00 98.62 93 VAL A O 1
ATOM 712 N N . ASP A 1 94 ? -0.126 -3.671 0.280 1.00 98.62 94 ASP A N 1
ATOM 713 C CA . ASP A 1 94 ? 0.192 -4.374 1.529 1.00 98.62 94 ASP A CA 1
ATOM 714 C C . ASP A 1 94 ? 0.033 -3.461 2.756 1.00 98.62 94 ASP A C 1
ATOM 716 O O . ASP A 1 94 ? -0.718 -3.773 3.680 1.00 98.62 94 ASP A O 1
ATOM 720 N N . ALA A 1 95 ? 0.621 -2.263 2.724 1.00 98.50 95 ALA A N 1
ATOM 721 C CA . ALA A 1 95 ? 0.465 -1.275 3.790 1.00 98.50 95 ALA A CA 1
ATOM 722 C C . ALA A 1 95 ? -1.010 -0.888 4.004 1.00 98.50 95 ALA A C 1
ATOM 724 O O . ALA A 1 95 ? -1.467 -0.737 5.135 1.00 98.50 95 ALA A O 1
ATOM 725 N N . SER A 1 96 ? -1.790 -0.788 2.925 1.00 98.50 96 SER A N 1
ATOM 726 C CA . SER A 1 96 ? -3.228 -0.508 3.005 1.00 98.50 96 SER A CA 1
ATOM 727 C C . SER A 1 96 ? -4.026 -1.658 3.625 1.00 98.50 96 SER A C 1
ATOM 729 O O . SER A 1 96 ? -5.087 -1.422 4.203 1.00 98.50 96 SER A O 1
ATOM 731 N N . ALA A 1 97 ? -3.577 -2.907 3.489 1.00 98.56 97 ALA A N 1
ATOM 732 C CA . ALA A 1 97 ? -4.165 -4.040 4.200 1.00 98.56 97 ALA A CA 1
ATOM 733 C C . ALA A 1 97 ? -3.836 -3.970 5.698 1.00 98.56 97 ALA A C 1
ATOM 735 O O . ALA A 1 97 ? -4.752 -3.981 6.515 1.00 98.56 97 ALA A O 1
ATOM 736 N N . GLN A 1 98 ? -2.567 -3.742 6.046 1.00 98.62 98 GLN A N 1
ATOM 737 C CA . GLN A 1 98 ? -2.122 -3.602 7.439 1.00 98.62 98 GLN A CA 1
ATOM 738 C C . GLN A 1 98 ? -2.851 -2.472 8.182 1.00 98.62 98 GLN A C 1
ATOM 740 O O . GLN A 1 98 ? -3.236 -2.633 9.339 1.00 98.62 98 GLN A O 1
ATOM 745 N N . LEU A 1 99 ? -3.095 -1.333 7.520 1.00 98.69 99 LEU A N 1
ATOM 746 C CA . LEU A 1 99 ? -3.867 -0.230 8.101 1.00 98.69 99 LEU A CA 1
ATOM 747 C C . LEU A 1 99 ? -5.325 -0.615 8.384 1.00 98.69 99 LEU A C 1
ATOM 749 O O . LEU A 1 99 ? -5.879 -0.193 9.398 1.00 98.69 99 LEU A O 1
ATOM 753 N N . ARG A 1 100 ? -5.949 -1.416 7.512 1.00 98.62 100 ARG A N 1
ATOM 754 C CA . ARG A 1 100 ? -7.318 -1.910 7.723 1.00 98.62 100 ARG A CA 1
ATOM 755 C C . ARG A 1 100 ? -7.382 -2.897 8.884 1.00 98.62 100 ARG A C 1
ATOM 757 O O . ARG A 1 100 ? -8.286 -2.785 9.708 1.00 98.62 100 ARG A O 1
ATOM 764 N N . ASP A 1 101 ? -6.407 -3.792 8.990 1.00 98.62 101 ASP A N 1
ATOM 765 C CA . ASP A 1 101 ? -6.316 -4.741 10.102 1.00 98.62 101 ASP A CA 1
ATOM 766 C C . ASP A 1 101 ? -6.112 -4.011 11.436 1.00 98.62 101 ASP A C 1
ATOM 768 O O . ASP A 1 101 ? -6.804 -4.286 12.419 1.00 98.62 101 ASP A O 1
ATOM 772 N N . LEU A 1 102 ? -5.229 -3.007 11.462 1.00 98.62 102 LEU A N 1
ATOM 773 C CA . LEU A 1 102 ? -5.025 -2.168 12.641 1.00 98.62 102 LEU A CA 1
ATOM 774 C C . LEU A 1 102 ? -6.301 -1.408 13.023 1.00 98.62 102 LEU A C 1
ATOM 776 O O . LEU A 1 102 ? -6.653 -1.355 14.200 1.00 98.62 102 LEU A O 1
ATOM 780 N N . ALA A 1 103 ? -7.020 -0.849 12.047 1.00 98.62 103 ALA A N 1
ATOM 781 C CA . ALA A 1 103 ? -8.290 -0.176 12.299 1.00 98.62 103 ALA A CA 1
ATOM 782 C C . ALA A 1 103 ? -9.340 -1.131 12.893 1.00 98.62 103 ALA A C 1
ATOM 784 O O . ALA A 1 103 ? -10.063 -0.745 13.813 1.00 98.62 103 ALA A O 1
ATOM 785 N N . ALA A 1 104 ? -9.394 -2.383 12.425 1.00 98.56 104 ALA A N 1
ATOM 786 C CA . ALA A 1 104 ? -10.283 -3.401 12.978 1.00 98.56 104 ALA A CA 1
ATOM 787 C C . ALA A 1 104 ? -9.935 -3.738 14.437 1.00 98.56 104 ALA A C 1
ATOM 789 O O . ALA A 1 104 ? -10.831 -3.801 15.279 1.00 98.56 104 ALA A O 1
ATOM 790 N N . LEU A 1 105 ? -8.647 -3.883 14.763 1.00 98.62 105 LEU A N 1
ATOM 791 C CA . LEU A 1 105 ? -8.193 -4.100 16.141 1.00 98.62 105 LEU A CA 1
ATOM 792 C C . LEU A 1 105 ? -8.545 -2.918 17.051 1.00 98.62 105 LEU A C 1
ATOM 794 O O . LEU A 1 105 ? -9.055 -3.112 18.152 1.00 98.62 105 LEU A O 1
ATOM 798 N N . VAL A 1 106 ? -8.332 -1.686 16.586 1.00 98.56 106 VAL A N 1
ATOM 799 C CA . VAL A 1 106 ? -8.719 -0.485 17.341 1.00 98.56 106 VAL A CA 1
ATOM 800 C C . VAL A 1 106 ? -10.228 -0.461 17.583 1.00 98.56 106 VAL A C 1
ATOM 802 O O . VAL A 1 106 ? -10.655 -0.179 18.701 1.00 98.56 106 VAL A O 1
ATOM 805 N N . ALA A 1 107 ? -11.042 -0.799 16.579 1.00 98.44 107 ALA A N 1
ATOM 806 C CA . ALA A 1 107 ? -12.492 -0.875 16.735 1.00 98.44 107 ALA A CA 1
ATOM 807 C C . ALA A 1 107 ? -12.909 -1.910 17.796 1.00 98.44 107 ALA A C 1
ATOM 809 O O . ALA A 1 107 ? -13.781 -1.617 18.613 1.00 98.44 107 ALA A O 1
ATOM 810 N N . GLN A 1 108 ? -12.258 -3.078 17.831 1.00 98.44 108 GLN A N 1
ATOM 811 C CA . GLN A 1 108 ? -12.497 -4.102 18.856 1.00 98.44 108 GLN A CA 1
ATOM 812 C C . GLN A 1 108 ? -12.154 -3.590 20.258 1.00 98.44 108 GLN A C 1
ATOM 814 O O . GLN A 1 108 ? -13.003 -3.629 21.145 1.00 98.44 108 GLN A O 1
ATOM 819 N N . VAL A 1 109 ? -10.959 -3.023 20.444 1.00 98.44 109 VAL A N 1
ATOM 820 C CA . VAL A 1 109 ? -10.522 -2.480 21.743 1.00 98.44 109 VAL A CA 1
ATOM 821 C C . VAL A 1 109 ? -11.459 -1.372 22.231 1.00 98.44 109 VAL A C 1
ATOM 823 O O . VAL A 1 109 ? -11.793 -1.297 23.414 1.00 98.44 109 VAL A O 1
ATOM 826 N N . VAL A 1 110 ? -11.915 -0.501 21.327 1.00 98.31 110 VAL A N 1
ATOM 827 C CA . VAL A 1 110 ? -12.883 0.550 21.664 1.00 98.31 110 VAL A CA 1
ATOM 828 C C . VAL A 1 110 ? -14.223 -0.056 22.083 1.00 98.31 110 VAL A C 1
ATOM 830 O O . VAL A 1 110 ? -14.783 0.384 23.088 1.00 98.31 110 VAL A O 1
ATOM 833 N N . ALA A 1 111 ? -14.722 -1.063 21.363 1.00 97.69 111 ALA A N 1
ATOM 834 C CA . ALA A 1 111 ? -15.971 -1.739 21.702 1.00 97.69 111 ALA A CA 1
ATOM 835 C C . ALA A 1 111 ? -15.894 -2.431 23.074 1.00 97.69 111 ALA A C 1
ATOM 837 O O . ALA A 1 111 ? -16.784 -2.243 23.903 1.00 97.69 111 ALA A O 1
ATOM 838 N N . GLU A 1 112 ? -14.809 -3.154 23.358 1.00 97.56 112 GLU A N 1
ATOM 839 C CA . GLU A 1 112 ? -14.574 -3.788 24.662 1.00 97.56 112 GLU A CA 1
ATOM 840 C C . GLU A 1 112 ? -14.543 -2.759 25.795 1.00 97.56 112 GLU A C 1
ATOM 842 O O . GLU A 1 112 ? -15.178 -2.941 26.836 1.00 97.56 112 GLU A O 1
ATOM 847 N N . ARG A 1 113 ? -13.856 -1.630 25.583 1.00 97.56 113 ARG A N 1
ATOM 848 C CA . ARG A 1 113 ? -13.800 -0.549 26.571 1.00 97.56 113 ARG A CA 1
ATOM 849 C C . ARG A 1 113 ? -15.181 0.051 26.839 1.00 97.56 113 ARG A C 1
ATOM 851 O O . ARG A 1 113 ? -15.507 0.321 27.993 1.00 97.56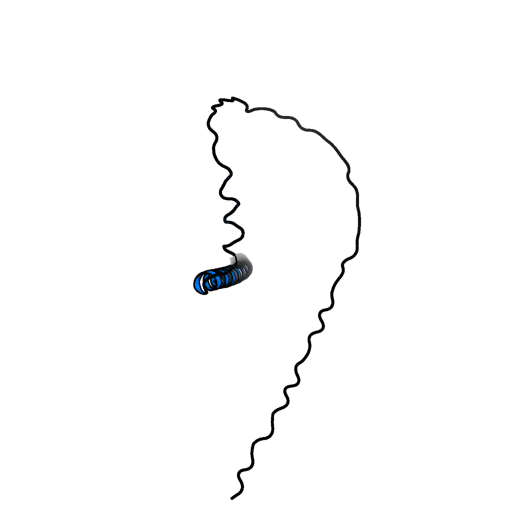 113 ARG A O 1
ATOM 858 N N . GLN A 1 114 ? -15.986 0.265 25.800 1.00 96.31 114 GLN A N 1
ATOM 859 C CA . GLN A 1 114 ? -17.351 0.779 25.951 1.00 96.31 114 GLN A CA 1
ATOM 860 C C . GLN A 1 114 ? -18.238 -0.202 26.725 1.00 96.31 114 GLN A C 1
ATOM 862 O O . GLN A 1 114 ? -18.971 0.220 27.616 1.00 96.31 114 GLN A O 1
ATOM 867 N N . GLN A 1 115 ? -18.131 -1.504 26.449 1.00 96.12 115 GLN A N 1
ATOM 868 C CA . GLN A 1 115 ? -18.866 -2.537 27.185 1.00 96.12 115 GLN A CA 1
ATOM 869 C C . GLN A 1 115 ? -18.483 -2.567 28.670 1.00 96.12 115 GLN A C 1
ATOM 871 O O . GLN A 1 115 ? -19.365 -2.586 29.524 1.00 96.12 115 GLN A O 1
ATOM 876 N N . GLN A 1 116 ? -17.187 -2.509 28.996 1.00 95.88 116 GLN A N 1
ATOM 877 C CA . GLN A 1 116 ? -16.724 -2.461 30.389 1.00 95.88 116 GLN A CA 1
ATOM 878 C C . GLN A 1 116 ? -17.258 -1.229 31.130 1.00 95.88 116 GLN A C 1
ATOM 880 O O . GLN A 1 116 ? -17.683 -1.333 32.277 1.00 95.88 116 GLN A O 1
ATOM 885 N N . GLN A 1 117 ? -17.283 -0.066 30.474 1.00 95.69 117 GLN A N 1
ATOM 886 C CA . GLN A 1 117 ? -17.836 1.157 31.063 1.00 95.69 117 GLN A CA 1
ATOM 887 C C . GLN A 1 117 ? -19.340 1.054 31.327 1.00 95.69 117 GLN A C 1
ATOM 889 O O . GLN A 1 117 ? -19.799 1.544 32.351 1.00 95.69 117 GLN A O 1
ATOM 894 N N . GLN A 1 118 ? -20.098 0.398 30.445 1.00 93.00 118 GLN A N 1
ATOM 895 C CA . GLN A 1 118 ? -21.534 0.173 30.635 1.00 93.00 118 GLN A CA 1
ATOM 896 C C . GLN A 1 118 ? -21.844 -0.836 31.749 1.00 93.00 118 GLN A C 1
ATOM 898 O O . GLN A 1 118 ? -22.907 -0.756 32.346 1.00 93.00 118 GLN A O 1
ATOM 903 N N . GLN A 1 119 ? -20.945 -1.786 32.024 1.00 91.25 119 GLN A N 1
ATOM 904 C CA . GLN A 1 119 ? -21.115 -2.763 33.110 1.00 91.25 119 GLN A CA 1
ATOM 905 C C . GLN A 1 119 ? -20.750 -2.205 34.494 1.00 91.25 119 GLN A C 1
ATOM 907 O O . GLN A 1 119 ? -21.169 -2.765 35.504 1.00 91.25 119 GLN A O 1
ATOM 912 N N . LEU A 1 120 ? -19.930 -1.150 34.545 1.00 85.62 120 LEU A N 1
ATOM 913 C CA . LEU A 1 120 ? -19.474 -0.507 35.784 1.00 85.62 120 LEU A CA 1
ATOM 914 C C . LEU A 1 120 ? -20.285 0.748 36.156 1.00 85.62 120 LEU A C 1
ATOM 916 O O . LEU A 1 120 ? -20.060 1.298 37.235 1.00 85.62 120 LEU A O 1
ATOM 920 N N . ALA A 1 121 ? -21.163 1.213 35.265 1.00 64.50 121 ALA A N 1
ATOM 921 C CA . ALA A 1 121 ? -22.092 2.322 35.485 1.00 64.50 121 ALA A CA 1
ATOM 922 C C . ALA A 1 121 ? -23.434 1.812 36.025 1.00 64.50 121 ALA A C 1
ATOM 924 O O . ALA A 1 121 ? -24.019 2.525 36.871 1.00 64.50 121 ALA A O 1
#

Sequence (121 aa):
MDFQAPAPVQTRSHKRRRSDPRSASCAVKDDDCSTAESCCTTSGESSSDESDSFDELELAAEEEEAATPAKRRRRADLDGLKKSVRRIEAQVVDASAQLRDLAALVAQVVAERQQQQQQLA

Organism: Phytophthora ramorum (NCBI:txid164328)

Secondary structure (DSSP, 8-state):
----PPPP--------PPPP--PPP-------------------------------SSSSSSSSS---HHHHHHHHHHHHHHHHHHHHHHHHHHHHHHHHHHHHHHHHHHHHHHHHHHHH-

Radius of gyration: 33.91 Å; chains: 1; bounding box: 95×47×86 Å